Protein AF-A0A382UJ20-F1 (afdb_monomer_lite)

pLDDT: mean 94.74, std 4.94, range [75.62, 98.25]

Foldseek 3Di:
DDDDAAEQEPCQDPVNVVVLVVCLVVVNARYEYEYCDWHDPVNPPSHPYYYHDDPPPVVVPD

Structure (mmCIF, N/CA/C/O backbone):
data_AF-A0A382UJ20-F1
#
_entry.id   AF-A0A382UJ20-F1
#
loop_
_atom_site.group_PDB
_atom_site.id
_atom_site.type_symbol
_atom_site.label_atom_id
_atom_site.label_alt_id
_atom_site.label_comp_id
_atom_site.label_asym_id
_atom_site.label_entity_id
_atom_site.label_seq_id
_atom_site.pdbx_PDB_ins_code
_atom_site.Cartn_x
_atom_site.Cartn_y
_atom_site.Cartn_z
_atom_site.occupancy
_atom_site.B_iso_or_equiv
_atom_site.auth_seq_id
_atom_site.auth_comp_id
_atom_site.auth_asym_id
_atom_site.auth_atom_id
_atom_site.pdbx_PDB_model_num
ATOM 1 N N . MET A 1 1 ? -17.797 -14.913 -1.807 1.00 75.62 1 MET A N 1
ATOM 2 C CA . MET A 1 1 ? -18.079 -13.489 -2.109 1.00 75.62 1 MET A CA 1
ATOM 3 C C . MET A 1 1 ? -16.772 -12.719 -2.037 1.00 75.62 1 MET A C 1
ATOM 5 O O . MET A 1 1 ? -16.056 -12.907 -1.063 1.00 75.62 1 MET A O 1
ATOM 9 N N . ARG A 1 2 ? -16.448 -11.893 -3.040 1.00 78.94 2 ARG A N 1
ATOM 10 C CA . ARG A 1 2 ? -15.262 -11.019 -3.004 1.00 78.94 2 ARG A CA 1
ATOM 11 C C . ARG A 1 2 ? -15.516 -9.885 -2.005 1.00 78.94 2 ARG A C 1
ATOM 13 O O . ARG A 1 2 ? -16.579 -9.270 -2.047 1.00 78.94 2 ARG A O 1
ATOM 20 N N . LYS A 1 3 ? -14.578 -9.647 -1.088 1.00 84.81 3 LYS A N 1
ATOM 21 C CA . LYS A 1 3 ? -14.652 -8.562 -0.099 1.00 84.81 3 LYS A CA 1
ATOM 22 C C . LYS A 1 3 ? -13.960 -7.324 -0.672 1.00 84.81 3 LYS A C 1
ATOM 24 O O . LYS A 1 3 ? -12.878 -7.444 -1.237 1.00 84.81 3 LYS A O 1
ATOM 29 N N . THR A 1 4 ? -14.574 -6.152 -0.540 1.00 91.94 4 THR A N 1
ATOM 30 C CA . THR A 1 4 ? -13.981 -4.888 -1.003 1.00 91.94 4 THR A CA 1
ATOM 31 C C . THR A 1 4 ? -12.732 -4.560 -0.195 1.00 91.94 4 THR A C 1
ATOM 33 O O . THR A 1 4 ? -12.796 -4.535 1.033 1.00 91.94 4 THR A O 1
ATOM 36 N N . ALA A 1 5 ? -11.617 -4.285 -0.867 1.00 93.94 5 ALA A N 1
ATOM 37 C CA . ALA A 1 5 ? -10.336 -3.945 -0.254 1.00 93.94 5 ALA A CA 1
ATOM 38 C C . ALA A 1 5 ? -9.755 -2.662 -0.861 1.00 93.94 5 ALA A C 1
ATOM 40 O O . ALA A 1 5 ? -10.122 -2.278 -1.972 1.00 93.94 5 ALA A O 1
ATOM 41 N N . ILE A 1 6 ? -8.844 -2.022 -0.128 1.00 96.75 6 ILE A N 1
ATOM 42 C CA . ILE A 1 6 ? -7.999 -0.939 -0.640 1.00 96.75 6 ILE A CA 1
ATOM 43 C C . ILE A 1 6 ? -6.632 -1.541 -0.958 1.00 96.75 6 ILE A C 1
ATOM 45 O O . ILE A 1 6 ? -5.982 -2.049 -0.050 1.00 96.75 6 ILE A O 1
ATOM 49 N N . LEU A 1 7 ? -6.204 -1.471 -2.219 1.00 96.44 7 LEU A N 1
ATOM 50 C CA . LEU A 1 7 ? -4.844 -1.826 -2.623 1.00 96.44 7 LEU A CA 1
ATOM 51 C C . LEU A 1 7 ? -3.949 -0.585 -2.534 1.00 96.44 7 LEU A C 1
ATOM 53 O O . LEU A 1 7 ? -4.249 0.436 -3.152 1.00 96.44 7 LEU A O 1
ATOM 57 N N . ILE A 1 8 ? -2.856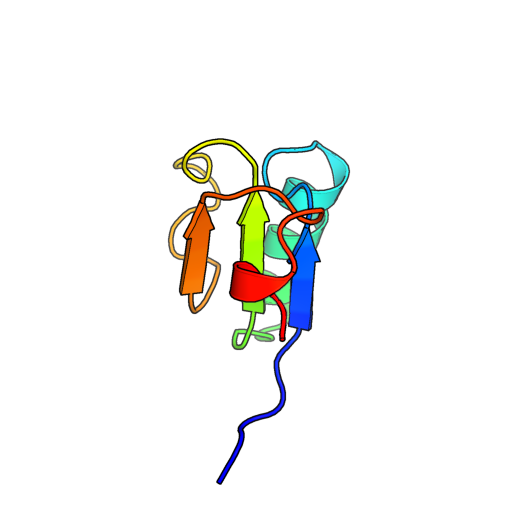 -0.676 -1.778 1.00 97.56 8 ILE A N 1
ATOM 58 C CA . ILE A 1 8 ? -1.842 0.377 -1.666 1.00 97.56 8 ILE A CA 1
ATOM 59 C C . ILE A 1 8 ? -0.532 -0.151 -2.237 1.00 97.56 8 ILE A C 1
ATOM 61 O O . ILE A 1 8 ? 0.113 -1.011 -1.643 1.00 97.56 8 ILE A O 1
ATOM 65 N N . THR A 1 9 ? -0.133 0.387 -3.385 1.00 97.38 9 THR A N 1
ATOM 66 C CA . THR A 1 9 ? 1.143 0.067 -4.031 1.00 97.38 9 THR A CA 1
ATOM 67 C C . THR A 1 9 ? 2.229 1.057 -3.620 1.00 97.38 9 THR A C 1
ATOM 69 O O . THR A 1 9 ? 1.918 2.214 -3.334 1.00 97.38 9 THR A O 1
ATOM 72 N N . GLY A 1 10 ? 3.499 0.646 -3.634 1.00 97.75 10 GLY A N 1
ATOM 73 C CA . GLY A 1 10 ? 4.586 1.488 -3.117 1.00 97.75 10 GLY A CA 1
ATOM 74 C C . GLY A 1 10 ? 4.432 1.725 -1.613 1.00 97.75 10 GLY A C 1
ATOM 75 O O . GLY A 1 10 ? 4.636 2.836 -1.120 1.00 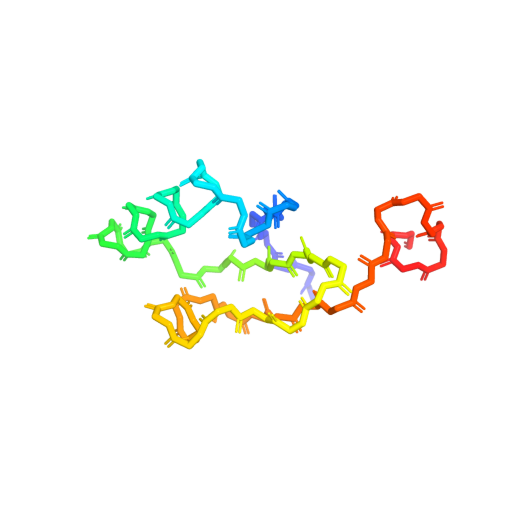97.75 10 GLY A O 1
ATOM 76 N N . ALA A 1 11 ? 3.980 0.690 -0.902 1.00 98.00 11 ALA A N 1
ATOM 77 C CA . ALA A 1 11 ? 3.611 0.737 0.503 1.00 98.00 11 ALA A CA 1
ATOM 78 C C . ALA A 1 11 ? 4.779 1.118 1.431 1.00 98.00 11 ALA A C 1
ATOM 80 O O . ALA A 1 11 ? 4.544 1.753 2.457 1.00 98.00 11 ALA A O 1
ATOM 81 N N . ASN A 1 12 ? 6.022 0.807 1.047 1.00 97.75 12 ASN A N 1
ATOM 82 C CA . ASN A 1 12 ? 7.226 1.215 1.778 1.00 97.75 12 ASN A CA 1
ATOM 83 C C . ASN A 1 12 ? 7.626 2.676 1.525 1.00 97.75 12 ASN A C 1
ATOM 85 O O . ASN A 1 12 ? 8.463 3.220 2.244 1.00 97.75 12 ASN A O 1
ATOM 89 N N . GLY A 1 13 ? 7.052 3.330 0.511 1.00 97.88 13 GLY A N 1
ATOM 90 C CA . GLY A 1 13 ? 7.284 4.747 0.259 1.00 97.88 13 GLY A CA 1
ATOM 91 C C . GLY A 1 13 ? 6.710 5.624 1.372 1.00 97.88 13 GLY A C 1
ATOM 92 O O . GLY A 1 13 ? 5.756 5.248 2.050 1.00 97.88 13 GLY A O 1
ATOM 93 N N . GLU A 1 14 ? 7.241 6.838 1.520 1.00 98.06 14 GLU A N 1
ATOM 94 C CA . GLU A 1 14 ? 6.836 7.790 2.568 1.00 98.06 14 GLU A CA 1
ATOM 95 C C . GLU A 1 14 ? 5.313 8.010 2.616 1.00 98.06 14 GLU A C 1
ATOM 97 O O . GLU A 1 14 ? 4.685 7.949 3.676 1.00 98.06 14 GLU A O 1
ATOM 102 N N . ILE A 1 15 ? 4.696 8.190 1.443 1.00 98.00 15 ILE A 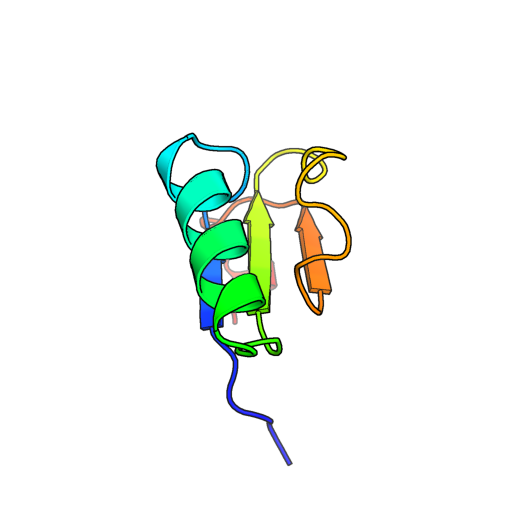N 1
ATOM 103 C CA . ILE A 1 15 ? 3.250 8.400 1.329 1.00 98.00 15 ILE A CA 1
ATOM 104 C C . ILE A 1 15 ? 2.469 7.111 1.601 1.00 98.00 15 ILE A C 1
ATOM 106 O O . ILE A 1 15 ? 1.439 7.166 2.271 1.00 98.00 15 ILE A O 1
ATOM 110 N N . GLY A 1 16 ? 2.951 5.960 1.122 1.00 97.81 16 GLY A N 1
ATOM 111 C CA . GLY A 1 16 ? 2.321 4.659 1.365 1.00 97.81 16 GLY A CA 1
ATOM 112 C C . GLY A 1 16 ? 2.273 4.341 2.857 1.00 97.81 16 GLY A C 1
ATOM 113 O O . GLY A 1 16 ? 1.202 4.088 3.409 1.00 97.81 16 GLY A O 1
ATOM 114 N N . HIS A 1 17 ? 3.411 4.492 3.529 1.00 97.62 17 HIS A N 1
ATOM 115 C CA . HIS A 1 17 ? 3.557 4.308 4.967 1.00 97.62 17 HIS A CA 1
ATOM 116 C C . HIS A 1 17 ? 2.611 5.221 5.762 1.00 97.62 17 HIS A C 1
ATOM 118 O O . HIS A 1 17 ? 1.867 4.764 6.642 1.00 97.62 17 HIS A O 1
ATOM 124 N N . GLY A 1 18 ? 2.605 6.519 5.437 1.00 97.88 18 GLY A N 1
ATOM 125 C CA . GLY A 1 18 ? 1.723 7.494 6.076 1.00 97.88 18 GLY A CA 1
ATOM 126 C C . GLY A 1 18 ? 0.243 7.176 5.855 1.00 97.88 18 GLY A C 1
ATOM 127 O O . GLY A 1 18 ? -0.556 7.251 6.792 1.00 97.88 18 GLY A O 1
ATOM 128 N N . LEU A 1 19 ? -0.122 6.767 4.638 1.00 98.25 19 LEU A N 1
ATOM 129 C CA . LEU A 1 19 ? -1.491 6.423 4.270 1.00 98.25 19 LEU A CA 1
ATOM 130 C C . LEU A 1 19 ? -1.987 5.170 5.000 1.00 98.25 19 LEU A C 1
ATOM 132 O O . LEU A 1 19 ? -3.073 5.211 5.577 1.00 98.25 19 LEU A O 1
ATOM 136 N N . ILE A 1 20 ? -1.198 4.092 5.030 1.00 97.81 20 ILE A N 1
ATOM 137 C CA . ILE A 1 20 ? -1.531 2.848 5.749 1.00 97.81 20 ILE A CA 1
ATOM 138 C C . ILE A 1 20 ? -1.789 3.154 7.223 1.00 97.81 20 ILE A C 1
ATOM 140 O O . ILE A 1 20 ? -2.846 2.823 7.764 1.00 97.81 20 ILE A O 1
ATOM 144 N N . THR A 1 21 ? -0.868 3.887 7.849 1.00 97.25 21 THR A N 1
ATOM 145 C CA . THR A 1 21 ? -0.991 4.298 9.250 1.00 97.25 21 THR A CA 1
ATOM 146 C C . THR A 1 21 ? -2.254 5.132 9.487 1.00 97.25 21 THR A C 1
ATOM 148 O O . THR A 1 21 ? -2.971 4.926 10.471 1.00 97.25 21 THR A O 1
ATOM 151 N N . ALA A 1 22 ? -2.551 6.083 8.597 1.00 98.00 22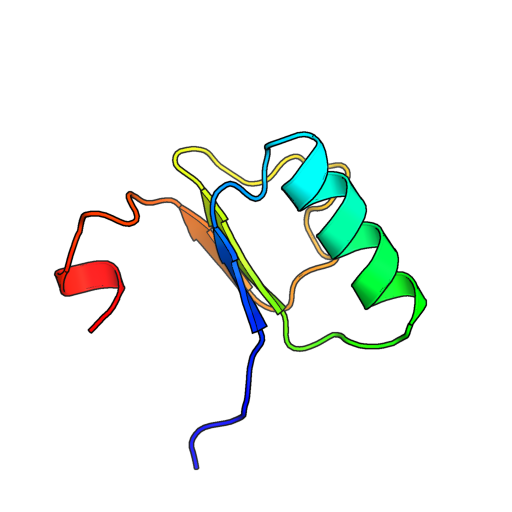 ALA A N 1
ATOM 152 C CA . ALA A 1 22 ? -3.721 6.948 8.714 1.00 98.00 22 ALA A CA 1
ATOM 153 C C . ALA A 1 22 ? -5.044 6.182 8.545 1.00 98.00 22 ALA A C 1
ATOM 155 O O . ALA A 1 22 ? -6.000 6.457 9.273 1.00 98.00 22 ALA A O 1
ATOM 156 N N . LEU A 1 23 ? -5.111 5.226 7.616 1.00 97.25 23 LEU A N 1
ATOM 157 C CA . LEU A 1 23 ? -6.299 4.402 7.381 1.00 97.25 23 LEU A CA 1
ATOM 158 C C . LEU A 1 23 ? -6.541 3.412 8.524 1.00 97.25 23 LEU A C 1
ATOM 160 O O . LEU A 1 23 ? -7.666 3.333 9.024 1.00 97.25 23 LEU A O 1
ATOM 164 N N . HIS A 1 24 ? -5.490 2.748 9.009 1.00 95.31 24 HIS A N 1
ATOM 165 C CA . HIS A 1 24 ? -5.586 1.851 10.158 1.00 95.31 24 HIS A CA 1
ATOM 166 C C . HIS A 1 24 ? -6.109 2.589 11.402 1.00 95.31 24 HIS A C 1
ATOM 168 O O . HIS A 1 24 ? -7.048 2.134 12.054 1.00 95.31 24 HIS A O 1
ATOM 174 N N . LYS A 1 25 ? -5.597 3.799 11.684 1.00 96.62 25 LYS A N 1
ATOM 175 C CA . LYS A 1 25 ? -6.100 4.664 12.774 1.00 96.62 25 LYS A CA 1
ATOM 176 C C . LYS A 1 25 ? -7.580 5.044 12.630 1.00 96.62 25 LYS A C 1
ATOM 178 O O . LYS A 1 25 ? -8.217 5.380 13.624 1.00 96.62 25 LYS A O 1
ATOM 183 N N . LYS A 1 26 ? -8.139 4.996 11.417 1.00 97.06 26 LYS A N 1
ATOM 184 C CA . LYS A 1 26 ? -9.568 5.216 11.137 1.00 97.06 26 LYS A CA 1
ATOM 185 C C . LYS A 1 26 ? -10.397 3.924 11.161 1.00 97.06 26 LYS A C 1
ATOM 187 O O . LYS A 1 26 ? -11.551 3.949 10.742 1.00 97.06 26 LYS A O 1
ATOM 192 N N . ASN A 1 27 ? -9.837 2.814 11.650 1.00 94.44 27 ASN A N 1
ATOM 193 C CA . ASN A 1 27 ? -10.438 1.474 11.651 1.00 94.44 27 ASN A CA 1
ATOM 194 C C . ASN A 1 27 ? -10.763 0.934 10.246 1.00 94.44 27 ASN A C 1
ATOM 196 O O . ASN A 1 27 ? -11.616 0.059 10.087 1.00 94.44 27 ASN A O 1
ATOM 200 N N . ILE A 1 28 ? -10.077 1.432 9.215 1.00 92.62 28 ILE A N 1
ATOM 201 C CA . ILE A 1 28 ? -10.144 0.865 7.869 1.00 92.62 28 ILE A CA 1
ATOM 202 C C . ILE A 1 28 ? -9.053 -0.198 7.794 1.00 92.62 28 ILE A C 1
ATOM 204 O O . ILE A 1 28 ? -7.886 0.124 7.619 1.00 92.62 28 ILE A O 1
ATOM 208 N N . VAL A 1 29 ? -9.441 -1.460 7.977 1.00 87.31 29 VAL A N 1
ATOM 209 C CA . VAL A 1 29 ? -8.483 -2.565 8.181 1.00 87.31 29 VAL A CA 1
ATOM 210 C C . VAL A 1 29 ? -8.373 -3.531 7.001 1.00 87.31 29 VAL A C 1
ATOM 212 O O . VAL A 1 29 ? -7.483 -4.369 6.986 1.00 87.31 29 VAL A O 1
ATOM 215 N N . ASN A 1 30 ? -9.254 -3.435 5.996 1.00 95.31 30 ASN A N 1
ATOM 216 C CA . ASN A 1 30 ? -9.198 -4.296 4.804 1.00 95.31 30 ASN A CA 1
ATOM 217 C C . ASN A 1 30 ? -8.273 -3.689 3.734 1.00 95.31 30 ASN A C 1
ATOM 219 O O . ASN A 1 30 ? -8.717 -3.308 2.647 1.00 95.31 30 ASN A O 1
ATOM 223 N N . ILE A 1 31 ? -7.008 -3.523 4.115 1.00 96.50 31 ILE A N 1
ATOM 224 C CA . ILE A 1 31 ? -5.936 -2.950 3.300 1.00 96.50 31 ILE A CA 1
ATOM 225 C C . ILE A 1 31 ? -5.050 -4.091 2.803 1.00 96.50 31 ILE A C 1
ATOM 227 O O . ILE A 1 31 ? -4.598 -4.913 3.598 1.00 96.50 31 ILE A O 1
ATOM 231 N N . VAL A 1 32 ? -4.789 -4.118 1.503 1.00 96.12 32 VAL A N 1
ATOM 232 C CA . VAL A 1 32 ? -3.796 -4.991 0.873 1.00 96.12 32 VAL A CA 1
ATOM 233 C C . VAL A 1 32 ? -2.646 -4.102 0.426 1.00 96.12 32 VAL A C 1
ATOM 235 O O . VAL A 1 32 ? -2.880 -3.069 -0.206 1.00 96.12 32 VAL A O 1
ATOM 238 N N . THR A 1 33 ? -1.416 -4.457 0.770 1.00 97.44 33 THR A N 1
ATOM 239 C CA . THR A 1 33 ? -0.232 -3.710 0.336 1.00 97.44 33 THR A CA 1
ATOM 240 C C . THR A 1 33 ? 0.508 -4.456 -0.763 1.00 97.44 33 THR A C 1
ATOM 242 O O . THR A 1 33 ? 0.487 -5.683 -0.809 1.00 97.44 33 THR A O 1
ATOM 245 N N . LEU A 1 34 ? 1.152 -3.703 -1.653 1.00 97.62 34 LEU A N 1
ATOM 246 C CA . LEU A 1 34 ? 2.074 -4.220 -2.657 1.00 97.62 34 LEU A CA 1
ATOM 247 C C . LEU A 1 34 ? 3.331 -3.354 -2.684 1.00 97.62 34 LEU A C 1
ATOM 249 O O . LEU A 1 34 ? 3.259 -2.137 -2.881 1.00 97.62 34 LEU A O 1
ATOM 253 N N . ASP A 1 35 ? 4.488 -3.976 -2.526 1.00 97.94 35 ASP A N 1
ATOM 254 C CA . ASP A 1 35 ? 5.775 -3.303 -2.667 1.00 97.94 35 ASP A CA 1
ATOM 255 C C . ASP A 1 35 ? 6.826 -4.253 -3.250 1.00 97.94 35 ASP A C 1
ATOM 257 O O . ASP A 1 35 ? 6.669 -5.471 -3.203 1.00 97.94 35 ASP A O 1
ATOM 261 N N . LEU A 1 36 ? 7.907 -3.707 -3.811 1.00 97.69 36 LEU A N 1
ATOM 262 C CA . LEU A 1 36 ? 8.980 -4.524 -4.388 1.00 97.69 36 LEU A CA 1
ATOM 263 C C . LEU A 1 36 ? 9.742 -5.311 -3.317 1.00 97.69 36 LEU A C 1
ATOM 265 O O . LEU A 1 36 ? 10.326 -6.350 -3.616 1.00 97.69 36 LEU A O 1
ATOM 269 N N . ASN A 1 37 ? 9.752 -4.804 -2.085 1.00 97.06 37 ASN A N 1
ATOM 270 C CA . ASN A 1 37 ? 10.411 -5.423 -0.944 1.00 97.06 37 ASN A CA 1
ATOM 271 C C . ASN A 1 37 ? 9.384 -5.805 0.123 1.00 97.06 37 ASN A C 1
ATOM 273 O O . ASN A 1 37 ? 8.258 -5.313 0.118 1.00 97.06 37 ASN A O 1
ATOM 277 N N . GLN A 1 38 ? 9.804 -6.635 1.080 1.00 96.94 38 GLN A N 1
ATOM 278 C CA . GLN A 1 38 ? 9.001 -6.907 2.270 1.00 96.94 38 GLN A CA 1
ATOM 279 C C . GLN A 1 38 ? 8.575 -5.593 2.939 1.00 96.94 38 GLN A C 1
ATOM 281 O O . GLN A 1 38 ? 9.347 -4.628 2.979 1.00 96.94 38 GLN A O 1
ATOM 286 N N . LEU A 1 39 ? 7.340 -5.557 3.437 1.00 97.06 39 LEU A N 1
ATOM 287 C CA . LEU A 1 39 ? 6.798 -4.375 4.083 1.00 97.06 39 LEU A CA 1
ATOM 288 C C . LEU A 1 39 ? 7.612 -4.021 5.339 1.00 97.06 39 LEU A C 1
ATOM 290 O O . LEU A 1 39 ? 7.990 -4.895 6.121 1.00 97.06 39 LEU A O 1
ATOM 294 N N . ASP A 1 40 ? 7.881 -2.733 5.527 1.00 97.31 40 ASP A N 1
ATOM 295 C CA . ASP A 1 40 ? 8.617 -2.219 6.675 1.00 97.31 40 ASP A CA 1
ATOM 296 C C . ASP A 1 40 ? 7.933 -2.623 7.993 1.00 97.31 40 ASP A C 1
ATOM 298 O O . ASP A 1 40 ? 6.717 -2.493 8.160 1.00 97.31 40 ASP A O 1
ATOM 302 N N . SER A 1 41 ? 8.724 -3.087 8.963 1.00 95.94 41 SER A N 1
ATOM 303 C CA . SER A 1 41 ? 8.227 -3.597 10.247 1.00 95.94 41 SER A CA 1
ATOM 304 C C . SER A 1 41 ? 7.389 -2.596 11.050 1.00 95.94 41 SER A C 1
ATOM 306 O O . SER A 1 41 ? 6.625 -3.007 11.916 1.00 95.94 41 SER A O 1
ATOM 308 N N . ASN A 1 42 ? 7.521 -1.291 10.791 1.00 95.56 42 ASN A N 1
ATOM 309 C CA . ASN A 1 42 ? 6.733 -0.253 11.459 1.00 95.56 42 ASN A CA 1
ATOM 310 C C . ASN A 1 42 ? 5.275 -0.196 10.973 1.00 95.56 42 ASN A C 1
ATOM 312 O O . ASN A 1 42 ? 4.416 0.321 11.687 1.00 95.56 42 ASN A O 1
ATOM 316 N N . ILE A 1 43 ? 5.004 -0.688 9.761 1.00 95.19 43 ILE A N 1
ATOM 317 C CA . ILE A 1 43 ? 3.662 -0.726 9.155 1.00 95.19 43 ILE A CA 1
ATOM 318 C C . ILE A 1 43 ? 3.177 -2.148 8.873 1.00 95.19 43 ILE A C 1
ATOM 320 O O . ILE A 1 43 ? 1.997 -2.336 8.573 1.00 95.19 43 ILE A O 1
ATOM 324 N N . SER A 1 44 ? 4.052 -3.144 9.011 1.00 93.94 44 SER A N 1
ATOM 325 C CA . SER A 1 44 ? 3.662 -4.548 8.993 1.00 93.94 44 SER A CA 1
ATOM 326 C C . SER A 1 44 ? 2.664 -4.851 10.114 1.00 93.94 44 SER A C 1
ATOM 328 O O . SER A 1 44 ? 2.776 -4.356 11.237 1.00 93.94 44 SER A O 1
ATOM 330 N N . GLY A 1 45 ? 1.622 -5.608 9.782 1.00 94.31 45 GLY A N 1
ATOM 331 C CA . GLY A 1 45 ? 0.484 -5.897 10.652 1.00 94.31 45 GLY A CA 1
ATOM 332 C C . GLY A 1 45 ? -0.589 -4.803 10.707 1.00 94.31 45 GLY A C 1
ATOM 333 O O . GLY A 1 45 ? -1.644 -5.034 11.296 1.00 94.31 45 GLY A O 1
ATOM 334 N N . LEU A 1 46 ? -0.373 -3.631 10.090 1.00 96.12 46 LEU A N 1
ATOM 335 C CA . LEU A 1 46 ? -1.427 -2.617 9.915 1.00 96.12 46 LEU A CA 1
ATOM 336 C C . LEU A 1 46 ? -2.293 -2.882 8.674 1.00 96.12 46 LEU A C 1
ATOM 338 O O . LEU A 1 46 ? -3.381 -2.314 8.541 1.00 96.12 46 LEU A O 1
ATOM 342 N N . ALA A 1 47 ? -1.805 -3.722 7.762 1.00 95.12 47 ALA A N 1
ATOM 343 C CA . ALA A 1 47 ? -2.530 -4.212 6.600 1.00 95.12 47 ALA A CA 1
ATOM 344 C C . ALA A 1 47 ? -3.120 -5.602 6.877 1.00 95.12 47 ALA A C 1
ATOM 346 O O . ALA A 1 47 ? -2.598 -6.368 7.683 1.00 95.12 47 ALA A O 1
ATOM 347 N N . SER A 1 48 ? -4.214 -5.939 6.193 1.00 95.44 48 SER A N 1
ATOM 348 C CA . SER A 1 48 ? -4.791 -7.288 6.252 1.00 95.44 48 SER A CA 1
ATOM 349 C C . SER A 1 48 ? -4.001 -8.313 5.438 1.00 95.44 48 SER A C 1
ATOM 351 O O . SER A 1 48 ? -4.102 -9.505 5.717 1.00 95.44 48 SER A O 1
ATOM 353 N N . GLU A 1 49 ? -3.246 -7.859 4.437 1.00 95.19 49 GLU A N 1
ATOM 354 C CA . GLU A 1 49 ? -2.416 -8.697 3.574 1.00 95.19 49 GLU A CA 1
ATOM 355 C C . GLU A 1 49 ? -1.244 -7.876 3.023 1.00 95.19 49 GLU A C 1
ATOM 357 O O . GLU A 1 49 ? -1.407 -6.692 2.713 1.00 95.19 49 GLU A O 1
ATOM 362 N N . GLU A 1 50 ? -0.073 -8.507 2.918 1.00 96.50 50 GLU A N 1
ATOM 363 C CA . GLU A 1 50 ? 1.188 -7.872 2.529 1.00 96.50 50 GLU A CA 1
ATOM 364 C C . GLU A 1 50 ? 1.817 -8.642 1.369 1.00 96.50 50 GLU A C 1
ATOM 366 O O . GLU A 1 50 ? 2.346 -9.739 1.555 1.00 96.50 50 GLU A O 1
ATOM 371 N N . LEU A 1 51 ? 1.739 -8.078 0.164 1.00 96.06 51 LEU A N 1
ATOM 372 C CA . LEU A 1 51 ? 2.276 -8.687 -1.045 1.00 96.06 51 LEU A CA 1
ATOM 373 C C . LEU A 1 51 ? 3.630 -8.072 -1.392 1.00 96.06 51 LEU A C 1
ATOM 375 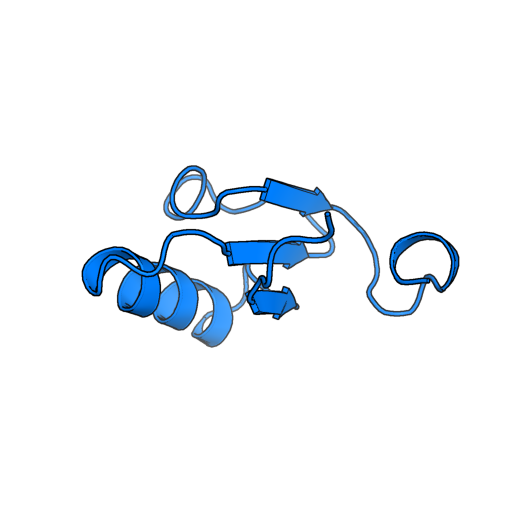O O . LEU A 1 51 ? 3.792 -6.850 -1.439 1.00 96.06 51 LEU A O 1
ATOM 379 N N . THR A 1 52 ? 4.586 -8.940 -1.704 1.00 97.31 52 THR A N 1
ATOM 380 C CA . THR A 1 52 ? 5.870 -8.544 -2.281 1.00 97.31 52 THR A CA 1
ATOM 381 C C . THR A 1 52 ? 5.840 -8.847 -3.769 1.00 97.31 52 THR A C 1
ATOM 383 O O . THR A 1 52 ? 5.679 -10.003 -4.160 1.00 97.31 52 THR A O 1
ATOM 386 N N . GLY A 1 53 ? 6.017 -7.833 -4.606 1.00 97.00 53 GLY A N 1
ATOM 387 C CA . GLY A 1 53 ? 6.026 -8.006 -6.048 1.00 97.00 53 GLY A CA 1
ATOM 388 C C . GLY A 1 53 ? 6.016 -6.694 -6.814 1.00 97.00 53 GLY A C 1
ATOM 389 O O . GLY A 1 53 ? 6.035 -5.599 -6.251 1.00 97.00 53 GLY A O 1
ATOM 39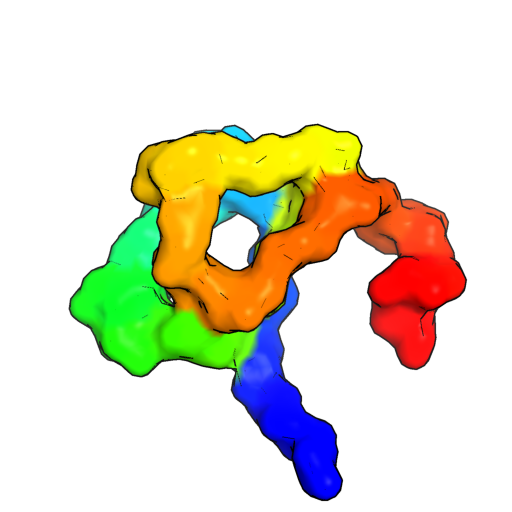0 N N . ASN A 1 54 ? 6.009 -6.812 -8.137 1.00 96.44 54 ASN A N 1
ATOM 391 C CA . ASN A 1 54 ? 5.994 -5.669 -9.034 1.00 96.44 54 ASN A CA 1
ATOM 392 C C . ASN A 1 54 ? 4.563 -5.396 -9.502 1.00 96.44 54 ASN A C 1
ATOM 394 O O . ASN A 1 54 ? 3.890 -6.298 -9.981 1.00 96.44 54 ASN A O 1
ATOM 398 N N . ILE A 1 55 ? 4.119 -4.141 -9.437 1.00 95.88 55 ILE A N 1
ATOM 399 C CA . ILE A 1 55 ? 2.812 -3.728 -9.971 1.00 95.88 55 ILE A CA 1
ATOM 400 C C . ILE A 1 55 ? 2.686 -3.946 -11.490 1.00 95.88 55 ILE A C 1
ATOM 402 O O . ILE A 1 55 ? 1.583 -3.991 -12.020 1.00 95.88 55 ILE A O 1
ATOM 406 N N . LEU A 1 56 ? 3.812 -4.058 -12.199 1.00 96.06 56 LEU A N 1
ATOM 407 C CA . LEU A 1 56 ? 3.846 -4.351 -13.632 1.00 96.06 56 LEU A CA 1
ATOM 408 C C . LEU A 1 56 ? 3.705 -5.850 -13.950 1.00 96.06 56 LEU A C 1
ATOM 410 O O . LEU A 1 56 ? 3.664 -6.203 -15.126 1.00 96.06 56 LEU A O 1
ATOM 414 N N . ASP A 1 57 ? 3.666 -6.720 -12.938 1.00 95.88 57 ASP A N 1
ATOM 415 C CA . ASP A 1 57 ? 3.416 -8.150 -13.107 1.00 95.88 57 ASP A CA 1
ATOM 416 C C . ASP A 1 57 ? 1.904 -8.405 -13.184 1.00 95.88 57 ASP A C 1
ATOM 418 O O . ASP A 1 57 ? 1.199 -8.325 -12.179 1.00 95.88 57 ASP A O 1
ATOM 422 N N . ALA A 1 58 ? 1.393 -8.665 -14.388 1.00 91.94 58 ALA A N 1
ATOM 423 C CA . ALA A 1 58 ? -0.037 -8.873 -14.608 1.00 91.94 58 ALA A CA 1
ATOM 424 C C . ALA A 1 58 ? -0.559 -10.121 -13.881 1.00 91.94 58 ALA A C 1
ATOM 426 O O . ALA A 1 58 ? -1.663 -10.083 -13.347 1.00 91.94 58 ALA A O 1
ATOM 427 N N . ASP A 1 59 ? 0.261 -11.171 -13.764 1.00 91.62 59 ASP A N 1
ATOM 428 C CA . ASP A 1 59 ? -0.123 -12.415 -13.085 1.00 91.62 59 ASP A CA 1
ATOM 429 C C . ASP A 1 59 ? -0.331 -12.205 -11.572 1.00 91.62 59 ASP A C 1
ATOM 431 O O . ASP A 1 59 ? -0.978 -13.013 -10.907 1.00 91.62 59 ASP A O 1
ATOM 435 N N . LEU A 1 60 ? 0.217 -11.118 -11.014 1.00 87.75 60 LEU A N 1
ATOM 436 C CA . LEU A 1 60 ? 0.045 -10.734 -9.613 1.00 87.75 60 LEU A CA 1
ATOM 437 C C . LEU A 1 60 ? -1.229 -9.905 -9.370 1.00 87.75 60 LEU A C 1
ATOM 439 O O . LEU A 1 60 ? -1.696 -9.822 -8.232 1.00 87.75 60 LEU A O 1
ATOM 443 N N . ILE A 1 61 ? -1.757 -9.248 -10.406 1.00 83.19 61 ILE A N 1
ATOM 444 C CA . ILE A 1 61 ? -2.825 -8.242 -10.291 1.00 83.19 61 ILE A CA 1
ATOM 445 C C . ILE A 1 61 ? -4.171 -8.740 -10.841 1.00 83.19 61 ILE A C 1
ATOM 447 O O . ILE A 1 61 ? -5.211 -8.354 -10.290 1.00 83.19 61 ILE A O 1
ATOM 451 N N . ASP A 1 62 ? -4.158 -9.553 -11.902 1.00 78.19 62 ASP A N 1
ATOM 452 C CA . ASP A 1 62 ? -5.352 -10.074 -12.594 1.00 78.19 62 ASP A CA 1
ATOM 453 C C . ASP A 1 62 ? -5.988 -11.289 -11.887 1.00 78.19 62 ASP A C 1
ATOM 455 O O . ASP A 1 62 ? -7.243 -11.309 -11.776 1.00 78.19 62 ASP A O 1
#

Organism: NCBI:txid408172

Secondary structure (DSSP, 8-state):
-PPP-EEEESTTSHHHHHHHHHHHHTT---EEEEESSPPPTTTTTSSSEEEES-TT-HHHH-

Radius of gyration: 11.18 Å; chains: 1; bounding box: 28×22×27 Å

InterPro domains:
  IPR036291 NAD(P)-binding domain superfamily [SSF51735] (4-51)

Sequence (62 aa):
MRKTAILITGANGEIGHGLITALHKKNIVNIVTLDLNQLDSNISGLASEELTGNILDADLID